Protein AF-A0A7W0XUI6-F1 (afdb_monomer)

Secondary structure (DSSP, 8-state):
-EEE-HHHHHHHHTTSS-HHHHHHTTSEEE-S-HHHHHHHHHHSPPPGGGGSPPP-

Mean predicted aligned error: 5.54 Å

Structure (mmCIF, N/CA/C/O backbone):
data_AF-A0A7W0XUI6-F1
#
_entry.id   AF-A0A7W0XUI6-F1
#
loop_
_atom_site.group_PDB
_atom_site.id
_atom_site.type_symbol
_atom_site.label_atom_id
_atom_site.label_alt_id
_atom_site.label_comp_id
_atom_site.label_asym_id
_atom_site.label_entity_id
_atom_site.label_seq_id
_atom_site.pdbx_PDB_ins_code
_atom_site.Cartn_x
_atom_site.Cartn_y
_atom_site.Cartn_z
_atom_site.occupancy
_atom_site.B_iso_or_equiv
_atom_site.auth_seq_id
_atom_site.auth_comp_id
_atom_site.auth_asym_id
_atom_site.auth_atom_id
_atom_site.pdbx_PDB_model_num
ATOM 1 N N . MET A 1 1 ? 12.451 0.681 -7.043 1.00 77.69 1 MET A N 1
ATOM 2 C CA . MET A 1 1 ? 12.316 1.390 -5.757 1.00 77.69 1 MET A CA 1
ATOM 3 C C . MET A 1 1 ? 10.911 1.953 -5.642 1.00 77.69 1 MET A C 1
ATOM 5 O O . MET A 1 1 ? 10.428 2.523 -6.611 1.00 77.69 1 MET A O 1
ATOM 9 N N . VAL A 1 2 ? 10.244 1.756 -4.509 1.00 82.94 2 VAL A N 1
ATOM 10 C CA . VAL A 1 2 ? 8.909 2.317 -4.255 1.00 82.94 2 VAL A CA 1
ATOM 11 C C . VAL A 1 2 ? 9.049 3.476 -3.284 1.00 82.94 2 VAL A C 1
ATOM 13 O O . VAL A 1 2 ? 9.740 3.342 -2.279 1.00 82.94 2 VAL A O 1
ATOM 16 N N . THR A 1 3 ? 8.394 4.588 -3.595 1.00 85.69 3 THR A N 1
ATOM 17 C CA . THR A 1 3 ? 8.360 5.791 -2.769 1.00 85.69 3 THR A CA 1
ATOM 18 C C . THR A 1 3 ? 6.910 6.075 -2.406 1.00 85.69 3 THR A C 1
ATOM 20 O O . THR A 1 3 ? 6.032 6.080 -3.263 1.00 85.69 3 THR A O 1
ATOM 23 N N . ALA A 1 4 ? 6.637 6.290 -1.127 1.00 86.81 4 ALA A N 1
ATOM 24 C CA . ALA A 1 4 ? 5.314 6.641 -0.635 1.00 86.81 4 ALA A CA 1
ATOM 25 C C . ALA A 1 4 ? 5.459 7.364 0.702 1.00 86.81 4 ALA A C 1
ATOM 27 O O . ALA A 1 4 ? 6.453 7.188 1.411 1.00 86.81 4 ALA A O 1
ATOM 28 N N . ARG A 1 5 ? 4.456 8.161 1.069 1.00 86.44 5 ARG A N 1
ATOM 29 C CA . ARG A 1 5 ? 4.366 8.676 2.441 1.00 86.44 5 ARG A CA 1
ATOM 30 C C . ARG A 1 5 ? 3.961 7.537 3.383 1.00 86.44 5 ARG A C 1
ATOM 32 O O . ARG A 1 5 ? 3.283 6.598 2.975 1.00 86.44 5 ARG A O 1
ATOM 39 N N . LEU A 1 6 ? 4.334 7.643 4.659 1.00 87.38 6 LEU A N 1
ATOM 40 C CA . LEU A 1 6 ? 4.033 6.604 5.650 1.00 87.38 6 LEU A CA 1
ATOM 41 C C . LEU A 1 6 ? 2.523 6.353 5.791 1.00 87.38 6 LEU A C 1
ATOM 43 O O . LEU A 1 6 ? 2.096 5.209 5.816 1.00 87.38 6 LEU A O 1
ATOM 47 N N . ARG A 1 7 ? 1.712 7.417 5.817 1.00 88.00 7 ARG A N 1
ATOM 48 C CA . ARG A 1 7 ? 0.250 7.319 5.949 1.00 88.00 7 ARG A CA 1
ATOM 49 C C . ARG A 1 7 ? -0.413 6.440 4.870 1.00 88.00 7 ARG A C 1
ATOM 51 O O . ARG A 1 7 ? -1.028 5.454 5.262 1.00 88.00 7 ARG A O 1
ATOM 58 N N . PRO A 1 8 ? -0.250 6.705 3.558 1.00 89.31 8 PRO A N 1
ATOM 59 C CA . PRO A 1 8 ? -0.834 5.850 2.525 1.00 89.31 8 PRO A CA 1
ATOM 60 C C . PRO A 1 8 ? -0.263 4.426 2.526 1.00 89.31 8 PRO A C 1
ATOM 62 O O . PRO A 1 8 ? -0.989 3.487 2.224 1.00 89.31 8 PRO A O 1
ATOM 65 N N . MET A 1 9 ? 1.001 4.224 2.918 1.00 88.81 9 MET A N 1
ATOM 66 C CA . MET A 1 9 ? 1.551 2.874 3.122 1.00 88.81 9 MET A CA 1
ATOM 67 C C . MET A 1 9 ? 0.837 2.123 4.251 1.00 88.81 9 MET A C 1
ATOM 69 O O . MET A 1 9 ? 0.500 0.953 4.090 1.00 88.81 9 MET A O 1
ATOM 73 N N . THR A 1 10 ? 0.575 2.789 5.376 1.00 88.69 10 THR A N 1
ATOM 74 C CA . THR A 1 10 ? -0.166 2.207 6.500 1.00 88.69 10 THR A CA 1
ATOM 75 C C . THR A 1 10 ? -1.620 1.924 6.131 1.00 88.69 10 THR A C 1
ATOM 77 O O . THR A 1 10 ? -2.131 0.869 6.487 1.00 88.69 10 THR A O 1
ATOM 80 N N . GLU A 1 11 ? -2.279 2.818 5.393 1.00 88.62 11 GLU A N 1
ATOM 81 C CA . GLU A 1 11 ? -3.647 2.616 4.887 1.00 88.62 11 GLU A CA 1
ATOM 82 C C . GLU A 1 11 ? -3.717 1.410 3.941 1.00 88.62 11 GLU A C 1
ATOM 84 O O . GLU A 1 11 ? -4.616 0.583 4.067 1.00 88.62 11 GLU A O 1
ATOM 89 N N . ILE A 1 12 ? -2.723 1.243 3.062 1.00 88.19 12 ILE A N 1
ATOM 90 C CA . ILE A 1 12 ? -2.605 0.059 2.200 1.00 88.19 12 ILE A CA 1
ATOM 91 C C . ILE A 1 12 ? -2.375 -1.209 3.019 1.00 88.19 12 ILE A C 1
ATOM 93 O O . ILE A 1 12 ? -3.024 -2.227 2.788 1.00 88.19 12 ILE A O 1
ATOM 97 N N . TRP A 1 13 ? -1.476 -1.161 3.999 1.00 85.50 13 TRP A N 1
ATOM 98 C CA . TRP A 1 13 ? -1.173 -2.308 4.855 1.00 85.50 13 TRP A CA 1
ATOM 99 C C . TRP A 1 13 ? -2.364 -2.730 5.726 1.00 85.50 13 TRP A C 1
ATOM 101 O O . TRP A 1 13 ? -2.548 -3.917 6.001 1.00 85.50 13 TRP A O 1
ATOM 111 N N . CYS A 1 14 ? -3.180 -1.759 6.139 1.00 86.81 14 CYS A N 1
ATOM 112 C CA . CYS A 1 14 ? -4.386 -1.961 6.933 1.00 86.81 14 CYS A CA 1
ATOM 113 C C . CYS A 1 14 ? -5.640 -2.214 6.075 1.00 86.81 14 CYS A C 1
ATOM 115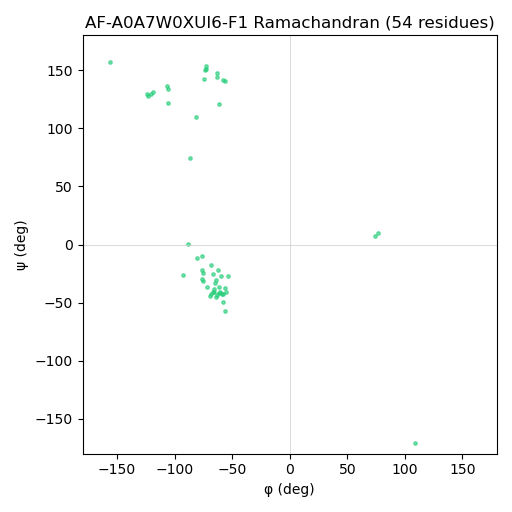 O O . CYS A 1 14 ? -6.723 -2.384 6.623 1.00 86.81 14 CYS A O 1
ATOM 117 N N . GLY A 1 15 ? -5.508 -2.234 4.745 1.00 86.88 15 GLY A N 1
ATOM 118 C CA . GLY A 1 15 ? -6.605 -2.517 3.820 1.00 86.88 15 GLY A CA 1
ATOM 119 C C . GLY A 1 15 ? -7.606 -1.377 3.597 1.00 86.88 15 GLY A C 1
ATOM 120 O O . GLY A 1 15 ? -8.624 -1.614 2.957 1.00 86.88 15 GLY A O 1
ATOM 121 N N . ASP A 1 16 ? -7.340 -0.154 4.071 1.00 86.56 16 ASP A N 1
ATOM 122 C CA . ASP A 1 16 ? -8.200 1.018 3.803 1.00 86.56 16 ASP A CA 1
ATOM 123 C C . ASP A 1 16 ? -8.048 1.558 2.389 1.00 86.56 16 ASP A C 1
ATOM 125 O O . ASP A 1 16 ? -8.975 2.140 1.832 1.00 86.56 16 ASP A O 1
ATOM 129 N N . LEU A 1 17 ? -6.843 1.424 1.838 1.00 88.31 17 LEU A N 1
ATOM 130 C CA . LEU A 1 17 ? -6.486 1.937 0.528 1.00 88.31 17 LEU A CA 1
ATOM 131 C C . LEU A 1 17 ? -5.981 0.777 -0.321 1.00 88.31 17 LEU A C 1
ATOM 133 O O . LEU A 1 17 ? -5.079 0.045 0.078 1.00 88.31 17 LEU A O 1
ATOM 137 N N . SER A 1 18 ? -6.533 0.588 -1.517 1.00 87.75 18 SER A N 1
ATOM 138 C CA . SER A 1 18 ? -5.992 -0.433 -2.411 1.00 87.75 18 SER A CA 1
ATOM 139 C C . SER A 1 18 ? -4.652 0.025 -3.000 1.00 87.75 18 SER A C 1
ATOM 141 O O . SER A 1 18 ? -4.424 1.215 -3.233 1.00 87.75 18 SER A O 1
ATOM 143 N N . TRP A 1 19 ? -3.758 -0.919 -3.314 1.00 86.00 19 TRP A N 1
ATOM 144 C CA . TRP A 1 19 ? -2.495 -0.595 -3.993 1.00 86.00 19 TRP A CA 1
ATOM 145 C C . TRP A 1 19 ? -2.726 0.140 -5.325 1.00 86.00 19 TRP A C 1
ATOM 147 O O . TRP A 1 19 ? -1.983 1.055 -5.683 1.00 86.00 19 TRP A O 1
ATOM 157 N N . ALA A 1 20 ? -3.775 -0.245 -6.059 1.00 87.25 20 ALA A N 1
ATOM 158 C CA . ALA A 1 20 ? -4.141 0.383 -7.323 1.00 87.25 20 ALA A CA 1
ATOM 159 C C . ALA A 1 20 ? -4.584 1.842 -7.131 1.00 87.25 20 ALA A C 1
ATOM 161 O O . ALA A 1 20 ? -4.182 2.706 -7.911 1.00 87.25 20 ALA A O 1
ATOM 162 N N . ASP A 1 21 ? -5.352 2.131 -6.080 1.00 89.62 21 ASP A N 1
ATOM 163 C CA . ASP A 1 21 ? -5.802 3.491 -5.770 1.00 89.62 21 ASP A CA 1
ATOM 164 C C . ASP A 1 21 ? -4.654 4.361 -5.247 1.00 89.62 21 ASP A C 1
ATOM 166 O O . ASP A 1 21 ? -4.538 5.528 -5.629 1.00 89.62 21 ASP A O 1
ATOM 170 N N . GLY A 1 22 ? -3.738 3.784 -4.464 1.00 89.06 22 GLY A N 1
ATOM 171 C CA . GLY A 1 22 ? -2.498 4.442 -4.045 1.00 89.06 22 GLY A CA 1
ATOM 172 C C . GLY A 1 22 ? -1.603 4.837 -5.224 1.00 89.06 22 GLY A C 1
ATOM 173 O O . GLY A 1 22 ? -1.066 5.943 -5.250 1.00 89.06 22 GLY A O 1
ATOM 174 N N . LEU A 1 23 ? -1.486 3.975 -6.241 1.00 88.38 23 LEU A N 1
ATOM 175 C CA . LEU A 1 23 ? -0.772 4.305 -7.479 1.00 88.38 23 LEU A CA 1
ATOM 176 C C . LEU A 1 23 ? -1.511 5.362 -8.312 1.00 88.38 23 LEU A C 1
ATOM 178 O O . LEU A 1 23 ? -0.879 6.286 -8.819 1.00 88.38 23 LEU A O 1
ATOM 182 N N . ARG A 1 24 ? -2.836 5.236 -8.465 1.00 88.12 24 ARG A N 1
ATOM 183 C CA . ARG A 1 24 ? -3.647 6.144 -9.297 1.00 88.12 24 ARG A CA 1
ATOM 184 C C . ARG A 1 24 ? -3.686 7.565 -8.733 1.00 88.12 24 ARG A C 1
ATOM 186 O O . ARG A 1 24 ? -3.637 8.519 -9.499 1.00 88.12 24 ARG A O 1
ATOM 193 N N . SER A 1 25 ? -3.749 7.701 -7.411 1.00 89.38 25 SER A N 1
ATOM 194 C CA . SER A 1 25 ? -3.721 8.993 -6.708 1.00 89.38 25 SER A CA 1
ATOM 195 C C . SER A 1 25 ? -2.327 9.626 -6.631 1.00 89.38 25 SER A C 1
ATOM 197 O O . SER A 1 25 ? -2.200 10.772 -6.205 1.00 89.38 25 SER A O 1
ATOM 199 N N . GLY A 1 26 ? -1.269 8.895 -7.003 1.00 88.12 26 GLY A N 1
ATOM 200 C CA . GLY A 1 26 ? 0.118 9.327 -6.820 1.00 88.12 26 GLY A CA 1
ATOM 201 C C . GLY 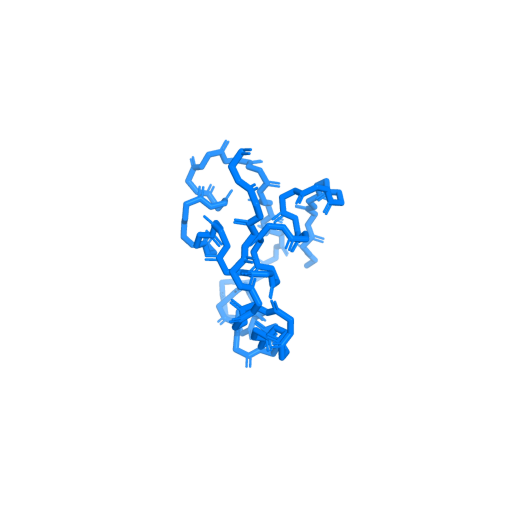A 1 26 ? 0.608 9.264 -5.368 1.00 88.12 26 GLY A C 1
ATOM 202 O O . GLY A 1 26 ? 1.718 9.709 -5.080 1.00 88.12 26 GLY A O 1
ATOM 203 N N . ALA A 1 27 ? -0.181 8.699 -4.447 1.00 88.44 27 ALA A N 1
ATOM 204 C CA . ALA A 1 27 ? 0.216 8.487 -3.054 1.00 88.44 27 ALA A CA 1
ATOM 205 C C . ALA A 1 27 ? 1.351 7.453 -2.912 1.00 88.44 27 ALA A C 1
ATOM 207 O O . ALA A 1 27 ? 2.133 7.507 -1.956 1.00 88.44 27 ALA A O 1
ATOM 208 N N . VAL A 1 28 ? 1.452 6.541 -3.883 1.00 88.94 28 VAL A N 1
ATOM 209 C CA . VAL A 1 28 ? 2.547 5.588 -4.067 1.00 88.94 28 VAL A CA 1
ATOM 210 C C . VAL A 1 28 ? 3.120 5.772 -5.467 1.00 88.94 28 VAL A C 1
ATOM 212 O O . VAL A 1 28 ? 2.395 5.734 -6.459 1.00 88.94 28 VAL A O 1
ATOM 215 N N . THR A 1 29 ? 4.437 5.909 -5.570 1.00 88.88 29 THR A N 1
ATOM 216 C CA . THR A 1 29 ? 5.150 5.943 -6.846 1.00 88.88 29 THR A CA 1
ATOM 217 C C . THR A 1 29 ? 6.139 4.787 -6.929 1.00 88.88 29 THR A C 1
ATOM 219 O O . THR A 1 29 ? 6.902 4.492 -6.010 1.00 88.88 29 THR A O 1
ATOM 222 N N . GLY A 1 30 ? 6.107 4.073 -8.052 1.00 86.12 30 GLY A N 1
ATOM 223 C CA . GLY A 1 30 ? 7.041 2.990 -8.342 1.00 86.12 30 GLY A CA 1
ATOM 224 C C . GLY A 1 30 ? 8.063 3.436 -9.377 1.00 86.12 30 GLY A C 1
ATOM 225 O O . GLY A 1 30 ? 7.693 3.775 -10.497 1.00 86.12 30 GLY A O 1
ATOM 226 N N . HIS A 1 31 ? 9.343 3.377 -9.031 1.00 84.06 31 HIS A N 1
ATOM 227 C CA . HIS A 1 31 ? 10.461 3.634 -9.934 1.00 84.06 31 HIS A CA 1
ATOM 228 C C . HIS A 1 31 ? 11.166 2.319 -10.291 1.00 84.06 31 HIS A C 1
ATOM 230 O O . HIS A 1 31 ? 11.429 1.489 -9.416 1.00 84.06 31 HIS A O 1
ATOM 236 N N . GLY A 1 32 ? 11.503 2.133 -11.567 1.00 82.69 32 GLY A N 1
ATOM 237 C CA . GLY A 1 32 ? 12.211 0.952 -12.069 1.00 82.69 3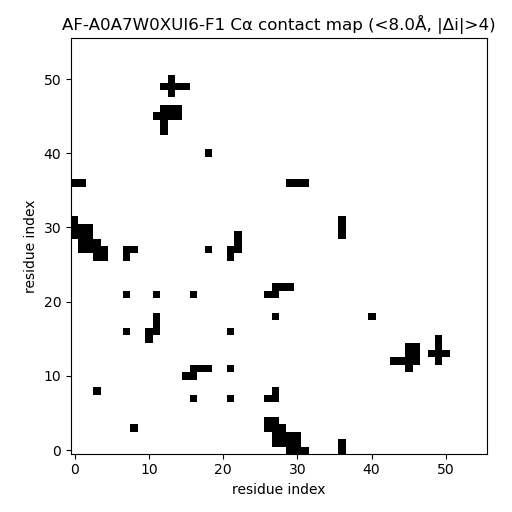2 GLY A CA 1
ATOM 238 C C . GLY A 1 32 ? 11.345 0.011 -12.917 1.00 82.69 32 GLY A C 1
ATOM 239 O O . GLY A 1 32 ? 10.219 0.373 -13.272 1.00 82.69 32 GLY A O 1
ATOM 240 N N . PRO A 1 33 ? 11.872 -1.183 -13.251 1.00 86.81 33 PRO A N 1
ATOM 241 C CA . PRO A 1 33 ? 11.245 -2.111 -14.187 1.00 86.81 33 PRO A CA 1
ATOM 242 C C . PRO A 1 33 ? 9.822 -2.492 -13.779 1.00 86.81 33 PRO A C 1
ATOM 244 O O . PRO A 1 33 ? 9.542 -2.736 -12.603 1.00 86.81 33 PRO A O 1
ATOM 247 N N . GLU A 1 34 ? 8.928 -2.592 -14.760 1.00 83.31 34 GLU A N 1
ATOM 248 C CA . GLU A 1 34 ? 7.515 -2.926 -14.548 1.00 83.31 34 GLU A CA 1
ATOM 249 C C . GLU A 1 34 ? 7.334 -4.242 -13.781 1.00 83.31 34 GLU A C 1
ATOM 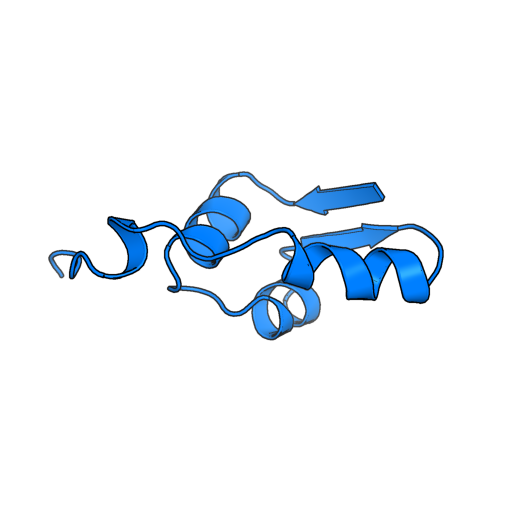251 O O . GLU A 1 34 ? 6.526 -4.310 -12.855 1.00 83.31 34 GLU A O 1
ATOM 256 N N . ALA A 1 35 ? 8.150 -5.253 -14.096 1.00 82.19 35 ALA A N 1
ATOM 257 C CA . ALA A 1 35 ? 8.153 -6.536 -13.397 1.00 82.19 35 ALA A CA 1
ATOM 258 C C . ALA A 1 35 ? 8.430 -6.380 -11.891 1.00 82.19 35 ALA A C 1
ATOM 260 O O . ALA A 1 35 ? 7.732 -6.969 -11.068 1.00 82.19 35 ALA A O 1
ATOM 261 N N . LEU A 1 36 ? 9.387 -5.522 -11.518 1.00 80.25 36 LEU A N 1
ATOM 262 C CA . LEU A 1 36 ? 9.703 -5.243 -10.117 1.0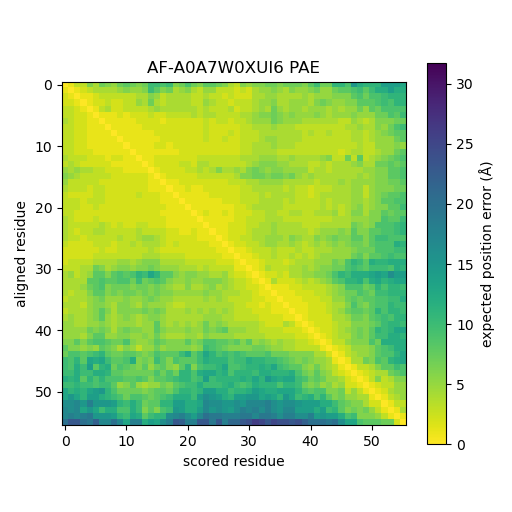0 80.25 36 LEU A CA 1
ATOM 263 C C . LEU A 1 36 ? 8.553 -4.493 -9.436 1.00 80.25 36 LEU A C 1
ATOM 265 O O . LEU A 1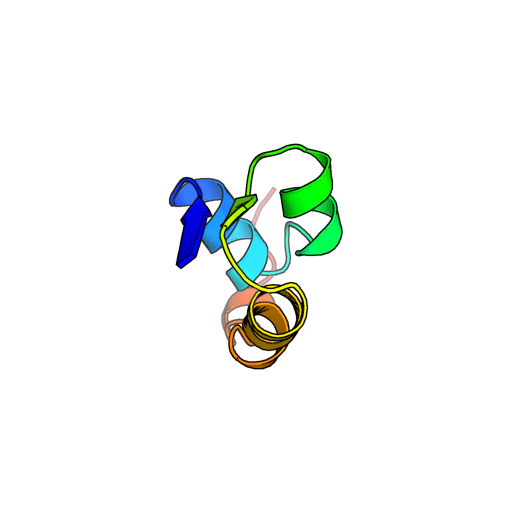 36 ? 8.161 -4.839 -8.327 1.00 80.25 36 LEU A O 1
ATOM 269 N N . ARG A 1 37 ? 7.963 -3.500 -10.112 1.00 82.75 37 ARG A N 1
ATOM 270 C CA . ARG A 1 37 ? 6.814 -2.740 -9.588 1.00 82.75 37 ARG A CA 1
ATOM 271 C C . ARG A 1 37 ? 5.596 -3.631 -9.344 1.00 82.75 37 ARG A C 1
ATOM 273 O O . ARG A 1 37 ? 4.888 -3.420 -8.366 1.00 82.75 37 ARG A O 1
ATOM 280 N N . ARG A 1 38 ? 5.366 -4.624 -10.208 1.00 82.62 38 ARG A N 1
ATOM 281 C CA . ARG A 1 38 ? 4.282 -5.612 -10.071 1.00 82.62 38 ARG A CA 1
ATOM 282 C C . ARG A 1 38 ? 4.561 -6.690 -9.024 1.00 82.62 38 ARG A C 1
ATOM 284 O O . ARG A 1 38 ? 3.614 -7.284 -8.522 1.00 82.62 38 ARG A O 1
ATOM 291 N N . ALA A 1 39 ? 5.823 -6.928 -8.669 1.00 84.06 39 ALA A N 1
ATOM 292 C CA . ALA A 1 39 ? 6.185 -7.871 -7.612 1.00 84.06 39 ALA A CA 1
ATOM 293 C C . ALA A 1 39 ? 5.934 -7.312 -6.199 1.00 84.06 39 ALA A C 1
ATOM 295 O O . ALA A 1 39 ? 5.602 -8.076 -5.296 1.00 84.06 39 ALA A O 1
ATOM 296 N N . VAL A 1 40 ? 6.031 -5.989 -6.010 1.00 81.69 40 VAL A N 1
ATOM 297 C CA . VAL A 1 40 ? 5.912 -5.345 -4.685 1.00 81.69 40 VAL A CA 1
ATOM 298 C C . VAL A 1 40 ? 4.579 -5.624 -3.972 1.00 81.69 40 VAL A C 1
ATOM 300 O O . VAL A 1 40 ? 4.633 -6.059 -2.822 1.00 81.69 40 VAL A O 1
ATOM 303 N N . PRO A 1 41 ? 3.395 -5.465 -4.599 1.00 79.31 41 PRO A N 1
ATOM 304 C CA . PRO A 1 41 ? 2.118 -5.766 -3.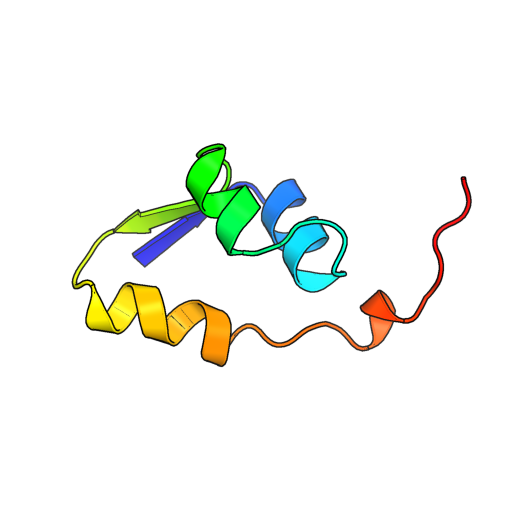941 1.00 79.31 41 PRO A CA 1
ATOM 305 C C . PRO A 1 41 ? 2.015 -7.222 -3.491 1.00 79.31 41 PRO A C 1
ATOM 307 O O . PRO A 1 41 ? 1.303 -7.539 -2.548 1.00 79.31 41 PRO A O 1
ATOM 310 N N . ARG A 1 42 ? 2.729 -8.122 -4.176 1.00 79.88 42 ARG A N 1
ATOM 311 C CA . ARG A 1 42 ? 2.723 -9.555 -3.882 1.00 79.88 42 ARG A CA 1
ATOM 312 C C . ARG A 1 42 ? 3.535 -9.906 -2.636 1.00 79.88 42 ARG A C 1
ATOM 314 O O . ARG A 1 42 ? 3.293 -10.947 -2.041 1.00 79.88 42 ARG A O 1
ATOM 321 N N . TRP A 1 43 ? 4.504 -9.069 -2.269 1.00 78.31 43 TRP A N 1
ATOM 322 C CA . TRP A 1 43 ? 5.270 -9.193 -1.025 1.00 78.31 43 TRP A CA 1
ATOM 323 C C . TRP A 1 43 ? 4.659 -8.378 0.115 1.00 78.31 43 TRP A C 1
ATOM 325 O O . TRP A 1 43 ? 4.833 -8.724 1.278 1.00 78.31 43 TRP A O 1
ATOM 335 N N . PHE A 1 44 ? 3.932 -7.311 -0.213 1.00 76.25 44 PHE A N 1
ATOM 336 C CA . PHE A 1 44 ? 3.272 -6.446 0.755 1.00 76.25 44 PHE A CA 1
ATOM 337 C C . PHE A 1 44 ? 1.881 -6.988 1.110 1.00 76.25 44 PHE A C 1
ATOM 339 O O . PHE A 1 44 ? 0.856 -6.499 0.638 1.00 76.25 44 PHE A O 1
ATOM 346 N N . THR A 1 45 ? 1.852 -8.054 1.910 1.00 74.62 45 THR A N 1
ATOM 347 C CA . THR A 1 45 ? 0.608 -8.676 2.381 1.00 74.62 45 THR A CA 1
ATOM 348 C C . THR A 1 45 ? -0.085 -7.820 3.440 1.00 74.62 45 THR A C 1
ATOM 350 O O . THR A 1 45 ? 0.573 -7.118 4.211 1.00 74.62 45 THR A O 1
ATOM 353 N N . LEU A 1 46 ? -1.416 -7.917 3.511 1.00 74.31 46 LEU A N 1
ATOM 354 C CA . LEU A 1 46 ? -2.212 -7.223 4.524 1.00 74.31 46 LEU A CA 1
ATOM 355 C C . LEU A 1 46 ? -1.784 -7.615 5.941 1.00 74.31 46 LEU A C 1
ATOM 357 O O . LEU A 1 46 ? -1.484 -8.777 6.224 1.00 74.31 46 LEU A O 1
ATOM 361 N N . SER A 1 47 ? -1.783 -6.630 6.836 1.00 75.44 47 SER A N 1
ATOM 362 C CA . SER A 1 47 ? -1.603 -6.864 8.264 1.00 75.44 47 SER A CA 1
ATOM 363 C C . SER A 1 47 ? -2.750 -7.709 8.818 1.00 75.44 47 SER A C 1
ATOM 365 O O . SER A 1 47 ? -3.896 -7.479 8.433 1.00 75.44 47 SER A O 1
ATOM 367 N N . PRO A 1 48 ? -2.520 -8.568 9.824 1.00 72.31 48 PRO A N 1
ATOM 368 C CA . PRO A 1 48 ? -3.607 -9.112 10.641 1.00 72.31 48 PRO A CA 1
ATOM 369 C C . PRO A 1 48 ? -4.497 -8.015 11.255 1.00 72.31 48 PRO A C 1
ATOM 371 O O . PRO A 1 48 ? -5.686 -8.229 11.474 1.00 72.31 48 PRO A O 1
ATOM 374 N N . LEU A 1 49 ? -3.940 -6.816 11.476 1.00 66.56 49 LEU A N 1
ATOM 375 C CA . LEU A 1 49 ? -4.673 -5.642 11.956 1.00 66.56 49 LEU A CA 1
ATOM 376 C C . LEU A 1 49 ? -5.671 -5.085 10.933 1.00 66.56 49 LEU A C 1
ATOM 378 O O . LEU A 1 49 ? -6.589 -4.380 11.332 1.00 66.56 49 LEU A O 1
ATOM 382 N N . ALA A 1 50 ? -5.550 -5.434 9.647 1.00 73.62 50 ALA A N 1
ATOM 383 C CA . ALA A 1 50 ? -6.531 -5.061 8.627 1.00 73.62 50 ALA A CA 1
ATOM 384 C C . ALA A 1 50 ? -7.921 -5.663 8.908 1.00 73.62 50 ALA A C 1
ATOM 386 O O . ALA A 1 50 ? -8.932 -5.146 8.444 1.00 73.62 50 ALA A O 1
ATOM 387 N N . MET A 1 51 ? -7.991 -6.744 9.695 1.00 70.56 51 MET A N 1
ATOM 388 C CA . MET A 1 51 ? -9.260 -7.330 10.140 1.00 70.56 51 MET A CA 1
ATOM 389 C C . MET A 1 51 ? -9.881 -6.585 11.330 1.00 70.56 51 MET A C 1
ATOM 391 O O . MET A 1 51 ? -11.035 -6.834 11.681 1.00 70.56 51 MET A O 1
ATOM 395 N N . VAL A 1 52 ? -9.135 -5.682 11.975 1.00 73.25 52 VAL A N 1
ATOM 396 C CA . VAL A 1 52 ? -9.635 -4.902 13.106 1.00 73.25 52 VAL A CA 1
ATOM 397 C C . VAL A 1 52 ? -10.439 -3.731 12.563 1.00 73.25 52 VAL A C 1
ATOM 399 O O . VAL A 1 52 ? -9.906 -2.778 11.996 1.00 73.25 52 VAL A O 1
ATOM 402 N N . ARG A 1 53 ? -11.755 -3.796 12.761 1.00 67.19 53 ARG A N 1
ATOM 403 C CA . ARG A 1 53 ? -12.663 -2.712 12.394 1.00 67.19 53 ARG A CA 1
ATOM 404 C C . ARG A 1 53 ? -12.303 -1.451 13.179 1.00 67.19 53 ARG A C 1
ATOM 406 O O . ARG A 1 53 ? -12.333 -1.455 14.409 1.00 67.19 53 ARG A O 1
ATOM 413 N N . ARG A 1 54 ? -11.972 -0.374 12.468 1.00 67.19 54 ARG A N 1
ATOM 414 C CA . ARG A 1 54 ? -11.675 0.917 13.093 1.00 67.19 54 ARG A CA 1
ATOM 415 C C . ARG A 1 54 ? -12.949 1.605 13.593 1.00 67.19 54 ARG A C 1
ATOM 417 O O . ARG A 1 54 ? -13.980 1.510 12.922 1.00 67.19 54 ARG A O 1
ATOM 424 N N . PRO A 1 55 ? -12.883 2.283 14.751 1.00 71.44 55 PRO A N 1
ATOM 425 C CA . PRO A 1 55 ? -13.955 3.161 15.200 1.00 71.44 55 PRO A CA 1
ATOM 426 C C . PRO A 1 55 ? -14.123 4.333 14.219 1.00 71.44 55 PRO A C 1
ATOM 428 O O . PRO A 1 55 ? -13.140 4.782 13.626 1.00 71.44 55 PRO A O 1
ATOM 431 N N . ALA A 1 56 ? -15.377 4.755 14.028 1.00 70.12 56 ALA A N 1
ATOM 432 C CA . ALA A 1 56 ? -1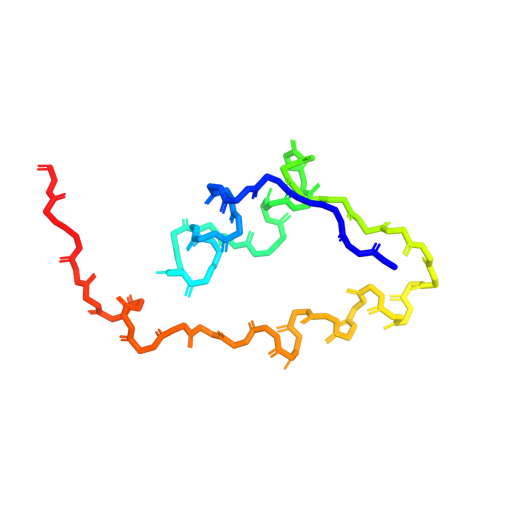5.774 5.867 13.163 1.00 70.12 56 ALA A CA 1
ATOM 433 C C . ALA A 1 56 ? -15.575 7.226 13.844 1.00 70.12 56 ALA A C 1
ATOM 435 O O . ALA A 1 56 ? -15.697 7.271 15.091 1.00 70.12 56 ALA A O 1
#

pLDDT: mean 82.49, std 6.73, range [66.56, 89.62]

Solvent-accessible surface area (backbone atoms only — not comparable to full-atom values): 3395 Å² total; per-residue (Å²): 92,77,49,60,53,69,67,59,52,49,32,34,32,38,64,78,34,53,71,67,55,31,44,73,73,60,49,32,43,73,48,77,60,67,70,59,57,66,45,49,65,76,71,60,62,68,42,81,64,38,75,57,82,74,86,132

Foldseek 3Di:
DKDADPVVLVCCQLVVAPPVRCVVVVRMDDDDDPVVVVCVVVVSHHDPNNPPDDDD

Sequence (56 aa):
MVTARLRPMTEIWCGDLSWADGLRSGAVTGHGPEALRRAVPRWFTLSPLAMVRRPA

Nearest PDB structures (foldseek):
  2yhe-assembly3_C  TM=9.021E-01  e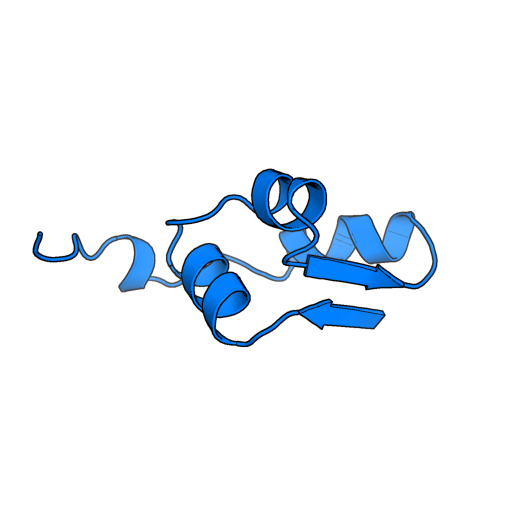=2.104E+00  Pseudomonas sp. DSM 6611
  2cfz-assembly1_A  TM=7.361E-01  e=3.205E+00  Pseudomonas aeruginosa PAO1
  4av7-assembly3_E  TM=7.527E-01  e=3.437E+00  Pseudomonas sp. DSM 6611
  5a23-assembly1_C  TM=7.319E-01  e=6.022E+00  Pseudomonas aeruginosa
  2cg2-assembly1_A-2  TM=7.315E-01  e=6.459E+00  Pseudomonas aeruginosa PAO1

Radius of gyration: 11.73 Å; Cα contacts (8 Å, |Δi|>4): 56; chains: 1; bounding box: 28×19×30 Å